Protein AF-A5N015-F1 (afdb_monomer_lite)

Organism: Clostridium kluyveri (strain ATCC 8527 / DSM 555 / NBRC 12016 / NCIMB 10680 / K1) (NCBI:txid431943)

InterPro domains:
  IPR048910 5-fold beta-flower protein [PF21785] (1-81)

Foldseek 3Di:
DKFWAFPVRHTQWGADPQQFTAGPVRDTQWGDDPQFTAGPVRHTQWGDDPQFIAGPVRHTQWGDDQQFIAGPVGHTGTGIDHDPSNSVSNCSRRRRVD

Secondary structure (DSSP, 8-state):
-EEEEETTS-EEEEE-TTSEEEETTS-EEEEEETTEEEETTS-EEEEEETTEEEETTS-EEEEEETTEEEETTS-EEEEESS-HHHHHHHHIIIII--

pLDDT: mean 91.03, std 5.57, range [53.19, 94.75]

Radius of gyration: 11.62 Å; chains: 1; bounding box: 29×27×28 Å

Structure (mmCIF, N/CA/C/O backbone):
data_AF-A5N015-F1
#
_entry.id   AF-A5N015-F1
#
loop_
_atom_site.group_PDB
_atom_site.id
_atom_site.type_symbol
_atom_site.label_atom_id
_atom_site.label_alt_id
_atom_site.label_comp_id
_atom_site.label_asym_id
_atom_site.label_entity_id
_atom_site.label_seq_id
_atom_site.pdbx_PDB_ins_code
_atom_site.Cartn_x
_atom_site.Cartn_y
_atom_site.Cartn_z
_atom_site.occupancy
_atom_site.B_iso_or_equiv
_atom_site.auth_seq_id
_atom_site.auth_comp_id
_atom_site.auth_asym_id
_atom_site.auth_atom_id
_atom_site.pdbx_PDB_model_num
ATOM 1 N N . MET A 1 1 ? -16.115 5.114 -0.075 1.00 84.62 1 MET A N 1
ATOM 2 C CA . MET A 1 1 ? -15.296 4.137 0.675 1.00 84.62 1 MET A CA 1
ATOM 3 C C . MET A 1 1 ? -15.251 2.882 -0.161 1.00 84.62 1 MET A C 1
ATOM 5 O O . MET A 1 1 ? -16.313 2.380 -0.506 1.00 84.62 1 MET A O 1
ATOM 9 N N . GLU A 1 2 ? -14.056 2.422 -0.498 1.00 91.44 2 GLU A N 1
ATOM 10 C CA . GLU A 1 2 ? -13.855 1.229 -1.321 1.00 91.44 2 GLU A CA 1
ATOM 11 C C . GLU A 1 2 ? -13.465 0.057 -0.421 1.00 91.44 2 GLU A C 1
ATOM 13 O O . GLU A 1 2 ? -12.698 0.237 0.523 1.00 91.44 2 GLU A O 1
ATOM 18 N N . ARG A 1 3 ? -14.007 -1.135 -0.676 1.00 94.75 3 ARG A N 1
ATOM 19 C CA . ARG A 1 3 ? -13.680 -2.349 0.086 1.00 94.75 3 ARG A CA 1
ATOM 20 C C . ARG A 1 3 ? -12.622 -3.152 -0.659 1.00 94.75 3 ARG A C 1
ATOM 22 O O . ARG A 1 3 ? -12.641 -3.197 -1.885 1.00 94.75 3 ARG A O 1
ATOM 29 N N . ILE A 1 4 ? -11.731 -3.775 0.100 1.00 94.38 4 ILE A N 1
ATOM 30 C CA . ILE A 1 4 ? -10.663 -4.628 -0.412 1.00 94.38 4 ILE A CA 1
ATOM 31 C C . ILE A 1 4 ? -10.936 -6.045 0.072 1.00 94.38 4 ILE A C 1
ATOM 33 O O . ILE A 1 4 ? -11.141 -6.268 1.273 1.00 94.38 4 ILE A O 1
ATOM 37 N N . TYR A 1 5 ? -10.911 -6.984 -0.861 1.00 94.62 5 TYR A N 1
ATOM 38 C CA . TYR A 1 5 ? -11.127 -8.398 -0.607 1.00 94.62 5 TYR A CA 1
ATOM 39 C C . TYR A 1 5 ? -9.884 -9.191 -0.988 1.00 94.62 5 TYR A C 1
ATOM 41 O O . TYR A 1 5 ? -9.170 -8.816 -1.919 1.00 94.62 5 TYR A O 1
ATOM 49 N N . ASP A 1 6 ? -9.624 -10.276 -0.270 1.00 93.56 6 ASP A N 1
ATOM 50 C CA . ASP A 1 6 ? -8.597 -11.243 -0.647 1.00 93.56 6 ASP A CA 1
ATOM 51 C C . ASP A 1 6 ? -9.087 -12.204 -1.744 1.00 93.56 6 ASP A C 1
ATOM 53 O O . ASP A 1 6 ? -10.153 -12.039 -2.348 1.00 93.56 6 ASP A O 1
ATOM 57 N N . SER A 1 7 ? -8.271 -13.211 -2.039 1.00 91.56 7 SER A N 1
ATOM 58 C CA . SER A 1 7 ? -8.560 -14.254 -3.017 1.00 91.56 7 SER A CA 1
ATOM 59 C C . SER A 1 7 ? -9.711 -15.187 -2.628 1.00 91.56 7 SER A C 1
ATOM 61 O O . SER A 1 7 ? -10.223 -15.865 -3.519 1.00 91.56 7 SER A O 1
ATOM 63 N N . ASN A 1 8 ? -10.133 -15.191 -1.359 1.00 92.56 8 ASN A N 1
ATOM 64 C CA . ASN A 1 8 ? -11.258 -15.957 -0.817 1.00 92.56 8 ASN A CA 1
ATOM 65 C C . ASN A 1 8 ? -12.508 -15.081 -0.611 1.00 92.56 8 ASN A C 1
ATOM 67 O O . ASN A 1 8 ? -13.375 -15.430 0.192 1.00 92.56 8 ASN A O 1
ATOM 71 N N . ASP A 1 9 ? -12.574 -13.913 -1.260 1.00 92.12 9 ASP A N 1
ATOM 72 C CA . ASP A 1 9 ? -13.677 -12.948 -1.144 1.00 92.12 9 ASP A CA 1
ATOM 73 C C . ASP A 1 9 ? -13.906 -12.438 0.295 1.00 92.12 9 ASP A C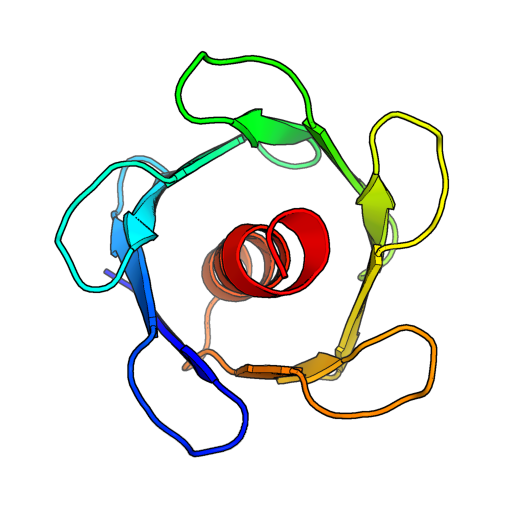 1
ATOM 75 O O . ASP A 1 9 ? -14.951 -11.876 0.635 1.00 92.12 9 ASP A O 1
ATOM 79 N N . THR A 1 10 ? -12.900 -12.572 1.164 1.00 93.44 10 THR A N 1
ATOM 80 C CA . THR A 1 10 ? -12.960 -12.082 2.539 1.00 93.44 10 THR A CA 1
ATOM 81 C C . THR A 1 10 ? -12.468 -10.645 2.596 1.00 93.44 10 THR A C 1
ATOM 83 O O . THR A 1 10 ? -11.404 -10.300 2.083 1.00 93.44 10 THR A O 1
ATOM 86 N N . ARG A 1 11 ? -13.238 -9.767 3.251 1.00 94.06 11 ARG A N 1
ATOM 87 C CA . ARG A 1 11 ? -12.857 -8.359 3.409 1.00 94.06 11 ARG A CA 1
ATOM 88 C C . ARG A 1 11 ? -11.631 -8.234 4.316 1.00 94.06 11 ARG A C 1
ATOM 90 O O . ARG A 1 11 ? -11.739 -8.378 5.536 1.00 94.06 11 ARG A O 1
ATOM 97 N N . VAL A 1 12 ? -10.499 -7.869 3.728 1.00 94.00 12 VAL A N 1
ATOM 98 C CA . VAL A 1 12 ? -9.219 -7.674 4.429 1.00 94.00 12 VAL A CA 1
ATOM 99 C C . VAL A 1 12 ? -8.947 -6.222 4.805 1.00 94.00 12 VAL A C 1
ATOM 101 O O . VAL A 1 12 ? -8.170 -5.963 5.722 1.00 94.00 12 VAL A O 1
ATOM 104 N N . GLY A 1 13 ? -9.609 -5.273 4.144 1.00 94.06 13 GLY A N 1
ATOM 105 C CA . GLY A 1 13 ? -9.385 -3.853 4.376 1.00 94.06 13 GLY A CA 1
ATOM 106 C C . GLY A 1 13 ? -10.330 -2.959 3.588 1.00 94.06 13 GLY A C 1
ATOM 107 O O . GLY A 1 13 ? -11.296 -3.418 2.967 1.00 94.06 13 GLY A O 1
ATOM 108 N N . TYR A 1 14 ? -10.070 -1.660 3.643 1.00 94.38 14 TYR A N 1
ATOM 109 C CA . TYR A 1 14 ? -10.820 -0.662 2.893 1.00 94.38 14 TYR A CA 1
ATOM 110 C C . TYR A 1 14 ? -10.027 0.633 2.703 1.00 94.38 14 TYR A C 1
ATOM 112 O O . TYR A 1 14 ? -9.156 0.980 3.499 1.00 94.38 14 TYR A O 1
ATOM 120 N N . LEU A 1 15 ? -10.399 1.386 1.673 1.00 94.69 15 LEU A N 1
ATOM 121 C CA . LEU A 1 15 ? -9.916 2.731 1.389 1.00 94.69 15 LEU A CA 1
ATOM 122 C C . LEU A 1 15 ? -10.994 3.763 1.747 1.00 94.69 15 LEU A C 1
ATOM 124 O O . LEU A 1 15 ? -12.152 3.668 1.309 1.00 94.69 15 LEU A O 1
ATOM 128 N N . LYS A 1 16 ? -10.619 4.773 2.534 1.00 94.00 16 LYS A N 1
ATOM 129 C CA . LYS A 1 16 ? -11.456 5.960 2.766 1.00 94.00 16 LYS A CA 1
ATOM 130 C C . LYS A 1 16 ? -11.190 7.046 1.720 1.00 94.00 16 LYS A C 1
ATOM 132 O O . LYS A 1 16 ? -10.204 7.007 1.004 1.00 94.00 16 LYS A O 1
ATOM 137 N N . HIS A 1 17 ? -12.106 8.012 1.641 1.00 86.25 17 HIS A N 1
ATOM 138 C CA . HIS A 1 17 ? -12.047 9.139 0.698 1.00 86.25 17 HIS A CA 1
ATOM 139 C C . HIS A 1 17 ? -10.785 10.006 0.847 1.00 86.25 17 HIS A C 1
ATOM 141 O O . HIS A 1 17 ? -10.355 10.609 -0.121 1.00 86.25 17 HIS A O 1
ATOM 147 N N . ASN A 1 18 ? -10.185 10.047 2.034 1.00 88.69 18 ASN A N 1
ATOM 148 C CA . ASN A 1 18 ? -8.957 10.785 2.326 1.00 88.69 18 ASN A CA 1
ATOM 149 C C . ASN A 1 18 ? -7.683 9.988 1.978 1.00 88.69 18 ASN A C 1
ATOM 151 O O . ASN A 1 18 ? -6.691 10.080 2.701 1.00 88.69 18 ASN A O 1
ATOM 155 N N . ASP A 1 19 ? -7.767 9.104 0.984 1.00 92.50 19 ASP A N 1
ATOM 156 C CA . ASP A 1 19 ? -6.681 8.244 0.502 1.00 92.50 19 ASP A CA 1
ATOM 157 C C . ASP A 1 19 ? -5.961 7.404 1.576 1.00 92.50 19 ASP A C 1
ATOM 159 O O . ASP A 1 19 ? -4.845 6.915 1.396 1.00 92.50 19 ASP A O 1
ATOM 163 N N . THR A 1 20 ? -6.626 7.195 2.716 1.00 94.38 20 THR A N 1
ATOM 164 C CA . THR A 1 20 ? -6.110 6.403 3.834 1.00 94.38 20 THR A CA 1
ATOM 165 C C . THR A 1 20 ? -6.596 4.964 3.728 1.00 94.38 20 THR A C 1
ATOM 167 O O . THR A 1 20 ? -7.803 4.700 3.629 1.00 94.38 20 THR A O 1
ATOM 170 N N . VAL A 1 21 ? -5.651 4.031 3.795 1.00 94.25 21 VAL A N 1
ATOM 171 C CA . VAL A 1 21 ? -5.884 2.589 3.724 1.00 94.25 21 VAL A CA 1
ATOM 172 C C . VAL A 1 21 ? -5.942 2.010 5.129 1.00 94.25 21 VAL A C 1
ATOM 174 O O . VAL A 1 21 ? -5.055 2.238 5.955 1.00 94.25 21 VAL A O 1
ATOM 177 N N . TYR A 1 22 ? -6.983 1.227 5.385 1.00 94.62 22 TYR A N 1
ATOM 178 C CA . TYR A 1 22 ? -7.211 0.563 6.659 1.00 94.62 22 TYR A CA 1
ATOM 179 C C . TYR A 1 22 ? -7.278 -0.950 6.492 1.00 94.62 22 TYR A C 1
ATOM 181 O O . TYR A 1 22 ? -7.781 -1.453 5.484 1.00 94.62 22 TYR A O 1
ATOM 189 N N . ASP A 1 23 ? -6.843 -1.669 7.523 1.00 93.56 23 ASP A N 1
ATOM 190 C CA . ASP A 1 23 ? -7.056 -3.108 7.633 1.00 93.56 23 ASP A CA 1
ATOM 191 C C . ASP A 1 23 ? -8.474 -3.450 8.133 1.00 93.56 23 ASP A C 1
ATOM 193 O O . ASP A 1 23 ? -9.291 -2.589 8.484 1.00 93.56 23 ASP A O 1
ATOM 197 N N . ARG A 1 24 ? -8.771 -4.751 8.196 1.00 91.44 24 ARG A N 1
ATOM 198 C CA . ARG A 1 24 ? -10.027 -5.299 8.733 1.00 91.44 24 ARG A CA 1
ATOM 199 C C . ARG A 1 24 ? -10.306 -4.931 10.196 1.00 91.44 24 ARG A C 1
ATOM 201 O O . ARG A 1 24 ? -11.446 -5.089 10.625 1.00 91.44 24 ARG A O 1
ATOM 208 N N . TYR A 1 25 ? -9.299 -4.479 10.942 1.00 92.31 25 TYR A N 1
ATOM 209 C CA . TYR A 1 25 ? -9.375 -4.077 12.348 1.00 92.31 25 TYR A CA 1
ATOM 210 C C . TYR A 1 25 ? -9.414 -2.550 12.522 1.00 92.31 25 TYR A C 1
ATOM 212 O O . TYR A 1 25 ? -9.247 -2.062 13.636 1.00 92.31 25 TYR A O 1
ATOM 220 N N . HIS A 1 26 ? -9.650 -1.791 11.444 1.00 91.69 26 HIS A N 1
ATOM 221 C CA . HIS A 1 26 ? -9.695 -0.325 11.449 1.00 91.69 26 HIS A CA 1
ATOM 222 C C . HIS A 1 26 ? -8.367 0.353 11.818 1.00 91.69 26 HIS A C 1
ATOM 224 O O . HIS A 1 26 ? -8.355 1.532 1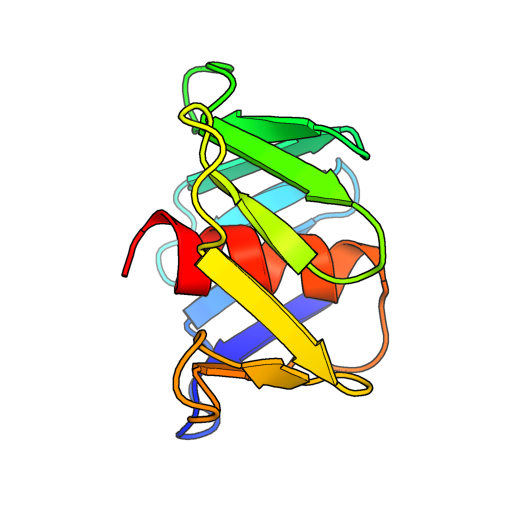2.180 1.00 91.69 26 HIS A O 1
ATOM 230 N N . ARG A 1 27 ? -7.239 -0.349 11.686 1.00 93.50 27 ARG A N 1
ATOM 231 C CA . ARG A 1 27 ? -5.903 0.230 11.857 1.00 93.50 27 ARG A CA 1
ATOM 232 C C . ARG A 1 27 ? -5.421 0.794 10.531 1.00 93.50 27 ARG A C 1
ATOM 234 O O . ARG A 1 27 ? -5.676 0.211 9.479 1.00 93.50 27 ARG A O 1
ATOM 241 N N . ILE A 1 28 ? -4.740 1.934 10.584 1.00 93.88 28 ILE A N 1
ATOM 242 C CA . ILE A 1 28 ? -4.130 2.545 9.402 1.00 93.88 28 ILE A CA 1
ATOM 243 C C . ILE A 1 28 ? -2.966 1.656 8.971 1.00 93.88 28 ILE A C 1
ATOM 245 O O . ILE A 1 28 ? -2.070 1.389 9.767 1.00 93.88 28 ILE A O 1
ATOM 249 N N . VAL A 1 29 ? -2.997 1.202 7.721 1.00 93.00 29 VAL A N 1
ATOM 250 C CA . VAL A 1 29 ? -1.897 0.443 7.104 1.00 93.00 29 VAL A CA 1
ATOM 251 C C . VAL A 1 29 ? -0.990 1.389 6.333 1.00 93.00 29 VAL A C 1
ATOM 253 O O . VAL A 1 29 ? 0.228 1.253 6.365 1.00 93.00 29 VAL A O 1
ATOM 256 N N . GLY A 1 30 ? -1.582 2.380 5.671 1.00 93.75 30 GLY A N 1
ATOM 257 C CA . GLY A 1 30 ? -0.829 3.313 4.858 1.00 93.75 30 GLY A CA 1
ATOM 258 C C . GLY A 1 30 ? -1.690 4.355 4.172 1.00 93.75 30 GLY A C 1
ATOM 259 O O . GLY A 1 30 ? -2.900 4.450 4.395 1.00 93.75 30 GLY A O 1
ATOM 260 N N . TYR A 1 31 ? -1.032 5.120 3.315 1.00 94.12 31 TYR A N 1
ATOM 261 C CA . TYR A 1 31 ? -1.611 6.226 2.571 1.00 94.12 31 TYR A CA 1
ATOM 262 C C . TYR A 1 31 ? -1.255 6.099 1.094 1.00 94.12 31 TYR A C 1
ATOM 264 O O . TYR A 1 31 ? -0.165 5.640 0.731 1.00 94.12 31 TYR A O 1
ATOM 272 N N . ILE A 1 32 ? -2.189 6.510 0.245 1.00 93.44 32 ILE A N 1
ATOM 273 C CA . ILE A 1 32 ? -2.014 6.553 -1.201 1.00 93.44 32 ILE A CA 1
ATOM 274 C C . ILE A 1 32 ? -1.829 8.006 -1.598 1.00 93.44 32 ILE A C 1
ATOM 276 O O . ILE A 1 32 ? -2.682 8.841 -1.337 1.00 93.44 32 ILE A O 1
ATOM 280 N N . ASP A 1 33 ? -0.724 8.296 -2.262 1.00 92.94 33 ASP A N 1
ATOM 281 C CA . ASP A 1 33 ? -0.484 9.595 -2.878 1.00 92.94 33 ASP A CA 1
ATOM 282 C C . ASP A 1 33 ? 0.164 9.312 -4.233 1.00 92.94 33 ASP A C 1
ATOM 284 O O . ASP A 1 33 ? 1.384 9.280 -4.410 1.00 92.94 33 ASP A O 1
ATOM 288 N N . ALA A 1 34 ? -0.707 8.897 -5.159 1.00 87.88 34 ALA A N 1
ATOM 289 C CA . ALA A 1 34 ? -0.323 8.278 -6.416 1.00 87.88 34 ALA A CA 1
ATOM 290 C C . ALA A 1 34 ? 0.590 9.211 -7.238 1.00 87.88 34 ALA A C 1
ATOM 292 O O . ALA A 1 34 ? 0.266 10.383 -7.420 1.00 87.88 34 ALA A O 1
ATOM 293 N N . PRO A 1 35 ? 1.699 8.696 -7.803 1.00 91.31 35 PRO A N 1
ATOM 294 C CA . PRO A 1 35 ? 2.036 7.279 -7.956 1.00 91.31 35 PRO A CA 1
ATOM 295 C C . PRO A 1 35 ? 2.756 6.647 -6.753 1.00 91.31 35 PRO A C 1
ATOM 297 O O . PRO A 1 35 ? 3.175 5.499 -6.851 1.00 91.31 35 PRO A O 1
ATOM 300 N N . VAL A 1 36 ? 2.941 7.348 -5.638 1.00 92.88 36 VAL A N 1
ATOM 301 C CA . VAL A 1 36 ? 3.708 6.878 -4.476 1.00 92.88 36 VAL A CA 1
ATOM 302 C C . VAL A 1 36 ? 2.795 6.240 -3.420 1.00 92.88 36 VAL A C 1
ATOM 304 O O . VAL A 1 36 ? 1.628 6.590 -3.253 1.00 92.88 36 VAL A O 1
ATOM 307 N N . LEU A 1 37 ? 3.336 5.252 -2.711 1.00 93.25 37 LEU A N 1
ATOM 308 C CA . LEU A 1 37 ? 2.665 4.526 -1.641 1.00 93.25 37 LEU A CA 1
ATOM 309 C C . LEU A 1 37 ? 3.443 4.678 -0.335 1.00 93.25 37 LEU A C 1
ATOM 311 O O . LEU A 1 37 ? 4.669 4.493 -0.305 1.00 93.25 37 LEU A O 1
ATOM 315 N N . TYR A 1 38 ? 2.721 4.968 0.744 1.00 94.12 38 TYR A N 1
ATOM 316 C CA . TYR A 1 38 ? 3.290 5.243 2.058 1.00 94.12 38 TYR A CA 1
ATOM 317 C C . TYR A 1 38 ? 2.758 4.275 3.116 1.00 94.12 38 TYR A C 1
ATOM 319 O O . TYR A 1 38 ? 1.588 3.908 3.096 1.00 94.12 38 TYR A O 1
ATOM 327 N N . ASP A 1 39 ? 3.614 3.895 4.061 1.00 92.81 39 ASP A N 1
ATOM 328 C CA . ASP A 1 39 ? 3.237 3.184 5.291 1.00 92.81 39 ASP A CA 1
ATOM 329 C C . ASP A 1 39 ? 2.486 4.117 6.261 1.00 92.81 39 ASP A C 1
ATOM 331 O O . ASP A 1 39 ? 2.487 5.340 6.091 1.00 92.81 39 ASP A O 1
ATOM 335 N N . ALA A 1 40 ? 1.885 3.561 7.315 1.00 90.94 40 ALA A N 1
ATOM 336 C CA . ALA A 1 40 ? 1.254 4.300 8.411 1.00 90.94 40 ALA A CA 1
ATOM 337 C C . ALA A 1 40 ? 2.146 5.396 9.037 1.00 90.94 40 ALA A C 1
ATOM 339 O O . ALA A 1 40 ? 1.634 6.375 9.572 1.00 90.94 40 ALA A O 1
ATOM 340 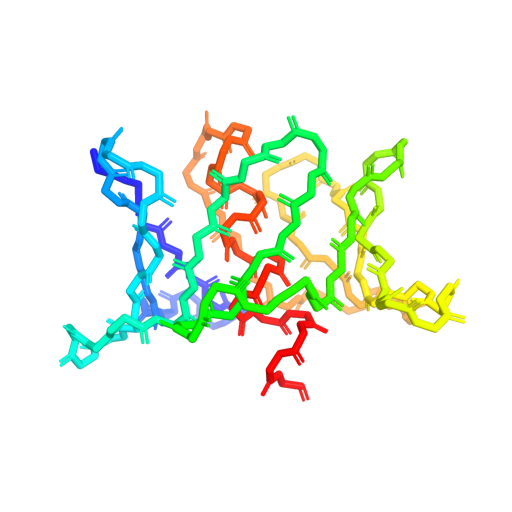N N . ASN A 1 41 ? 3.474 5.269 8.941 1.00 92.38 41 ASN A N 1
ATOM 341 C CA . ASN A 1 41 ? 4.437 6.281 9.391 1.00 92.38 41 ASN A CA 1
ATOM 342 C C . ASN A 1 41 ? 4.799 7.337 8.324 1.00 92.38 41 ASN A C 1
ATOM 344 O O . ASN A 1 41 ? 5.827 8.000 8.462 1.00 92.38 41 ASN A O 1
ATOM 348 N N . TYR A 1 42 ? 4.038 7.457 7.227 1.00 91.00 42 TYR A N 1
ATOM 349 C CA . TYR A 1 42 ? 4.350 8.328 6.078 1.00 91.00 42 TYR A CA 1
ATOM 350 C C . TYR A 1 42 ? 5.721 8.059 5.434 1.00 91.00 42 TYR A C 1
ATOM 352 O O . TYR A 1 42 ? 6.322 8.919 4.789 1.00 91.00 42 TYR A O 1
ATOM 360 N N . ARG A 1 43 ? 6.239 6.836 5.572 1.00 92.50 43 ARG A N 1
ATOM 361 C CA . ARG A 1 43 ? 7.466 6.412 4.890 1.00 92.50 43 ARG A CA 1
ATOM 362 C C . ARG A 1 43 ? 7.115 5.816 3.542 1.00 92.50 43 ARG A C 1
ATOM 364 O O . ARG A 1 43 ? 6.247 4.952 3.463 1.00 92.50 43 ARG A O 1
ATOM 371 N N . ARG A 1 44 ? 7.818 6.237 2.492 1.00 92.94 44 ARG A N 1
ATOM 372 C CA . ARG A 1 44 ? 7.655 5.668 1.152 1.00 92.94 44 ARG A CA 1
ATOM 373 C C . ARG A 1 44 ? 8.048 4.191 1.156 1.00 92.94 44 ARG A C 1
ATOM 375 O O . ARG A 1 44 ? 9.216 3.868 1.358 1.00 92.94 44 ARG A O 1
ATOM 382 N N . ILE A 1 45 ? 7.091 3.317 0.863 1.00 92.44 45 ILE A N 1
ATOM 383 C CA . ILE A 1 45 ? 7.293 1.859 0.798 1.00 92.44 45 ILE A CA 1
ATOM 384 C C . ILE A 1 45 ? 7.253 1.313 -0.624 1.00 92.44 45 ILE A C 1
ATOM 386 O O . ILE A 1 45 ? 7.806 0.243 -0.889 1.00 92.44 45 ILE A O 1
ATOM 390 N N . GLY A 1 46 ? 6.650 2.055 -1.549 1.00 92.31 46 GLY A N 1
ATOM 391 C CA . GLY A 1 46 ? 6.510 1.631 -2.929 1.00 92.31 46 GLY A CA 1
ATOM 392 C C . GLY A 1 46 ? 5.988 2.729 -3.837 1.00 92.31 46 GLY A C 1
ATOM 393 O O . GLY A 1 46 ? 5.768 3.865 -3.417 1.00 92.31 46 GLY A O 1
ATOM 394 N N . TYR A 1 47 ? 5.819 2.378 -5.101 1.00 93.56 47 TYR A N 1
ATOM 395 C CA . TYR A 1 47 ? 5.235 3.237 -6.117 1.00 93.56 47 TYR A CA 1
ATOM 396 C C . TYR A 1 47 ? 4.547 2.394 -7.187 1.00 93.56 47 TYR A C 1
ATOM 398 O O . TYR A 1 47 ? 4.914 1.243 -7.418 1.00 93.56 47 TYR A O 1
ATOM 406 N N . VAL A 1 48 ? 3.561 2.970 -7.860 1.00 93.25 48 VAL A N 1
ATOM 407 C CA . VAL A 1 48 ? 2.915 2.381 -9.026 1.00 93.25 48 VAL A CA 1
ATOM 408 C C . VAL A 1 48 ? 3.543 2.891 -10.303 1.00 93.25 48 VAL A C 1
ATOM 410 O O . VAL A 1 48 ? 3.769 4.086 -10.483 1.00 93.25 48 VAL A O 1
ATOM 413 N N . LYS A 1 49 ? 3.766 1.967 -11.232 1.00 93.25 49 LYS A N 1
ATOM 414 C CA . LYS A 1 49 ? 4.159 2.280 -12.598 1.00 93.25 49 LYS A CA 1
ATOM 415 C C . LYS A 1 49 ? 3.549 1.257 -13.549 1.00 93.25 49 LYS A C 1
ATOM 417 O O . LYS A 1 49 ? 3.720 0.059 -13.363 1.00 93.25 49 LYS A O 1
ATOM 422 N N . ASN A 1 50 ? 2.846 1.745 -14.572 1.00 90.31 50 ASN A N 1
ATOM 423 C CA . ASN A 1 50 ? 2.250 0.927 -15.634 1.00 90.31 50 ASN A CA 1
ATOM 424 C C . ASN A 1 50 ? 1.364 -0.237 -15.127 1.00 90.31 50 ASN A C 1
ATOM 426 O O . ASN A 1 50 ? 1.473 -1.356 -15.613 1.00 90.31 50 ASN A O 1
ATOM 430 N N . GLY A 1 51 ? 0.534 0.011 -14.106 1.00 89.62 51 GLY A N 1
ATOM 431 C CA . GLY A 1 51 ? -0.342 -1.017 -13.520 1.00 89.62 51 GLY A CA 1
ATOM 432 C C . GLY A 1 51 ? 0.358 -2.028 -12.600 1.00 89.62 51 GLY A C 1
ATOM 433 O O . GLY A 1 51 ? -0.283 -2.963 -12.133 1.00 89.62 51 GLY A O 1
ATOM 434 N N . THR A 1 52 ? 1.643 -1.828 -12.307 1.00 92.69 52 THR A N 1
ATOM 435 C CA . THR A 1 52 ? 2.433 -2.665 -11.397 1.00 92.69 52 THR A CA 1
ATOM 436 C C . THR A 1 52 ? 2.865 -1.855 -10.184 1.00 92.69 52 THR A C 1
ATOM 438 O O . THR A 1 52 ? 3.334 -0.722 -10.318 1.00 92.69 52 THR A O 1
ATOM 441 N N . ILE A 1 53 ? 2.734 -2.436 -8.992 1.00 93.50 53 ILE A N 1
ATOM 442 C CA . ILE A 1 53 ? 3.325 -1.896 -7.769 1.00 93.50 53 ILE A CA 1
ATOM 443 C C . ILE A 1 53 ? 4.760 -2.381 -7.664 1.00 93.50 53 ILE A C 1
ATOM 445 O O . ILE A 1 53 ? 5.036 -3.578 -7.702 1.00 93.50 53 ILE A O 1
ATOM 449 N N . TYR A 1 54 ? 5.660 -1.440 -7.441 1.00 93.06 54 TYR A N 1
ATOM 450 C CA . TYR A 1 54 ? 7.054 -1.670 -7.126 1.00 93.06 54 TYR A CA 1
ATOM 451 C C . TYR A 1 54 ? 7.309 -1.314 -5.667 1.00 93.06 54 TYR A C 1
ATOM 453 O O . TYR A 1 54 ? 6.799 -0.319 -5.150 1.00 93.06 54 TYR A O 1
ATOM 461 N N . LYS A 1 55 ? 8.128 -2.120 -4.999 1.00 91.50 55 LYS A N 1
ATOM 462 C CA . LYS A 1 55 ? 8.658 -1.818 -3.668 1.00 91.50 55 LYS A CA 1
ATOM 463 C C . LYS A 1 55 ? 9.671 -0.672 -3.768 1.00 91.50 55 LYS A C 1
ATOM 465 O O . LYS A 1 55 ? 10.195 -0.375 -4.842 1.00 91.50 55 LYS A O 1
ATOM 470 N N . HIS A 1 56 ? 10.006 -0.050 -2.640 1.00 87.19 56 HIS A N 1
ATOM 471 C CA . HIS A 1 56 ? 11.005 1.028 -2.585 1.00 87.19 56 HIS A CA 1
ATOM 472 C C . HIS A 1 56 ? 12.381 0.623 -3.155 1.00 87.19 56 HIS A C 1
ATOM 474 O O . HIS A 1 56 ? 13.119 1.484 -3.623 1.00 87.19 56 HIS A O 1
ATOM 480 N N . ASN A 1 57 ? 12.711 -0.675 -3.140 1.00 87.00 57 ASN A N 1
ATOM 481 C CA . ASN A 1 57 ? 13.940 -1.240 -3.704 1.00 87.00 57 ASN A CA 1
ATOM 482 C C . ASN A 1 57 ? 13.868 -1.496 -5.227 1.00 87.00 57 ASN A C 1
ATOM 484 O O . ASN A 1 57 ? 14.815 -2.023 -5.800 1.00 87.00 57 ASN A O 1
ATOM 488 N N . GLY A 1 58 ? 12.751 -1.158 -5.881 1.00 87.69 58 GLY A N 1
ATOM 489 C CA . GLY A 1 58 ? 12.537 -1.356 -7.316 1.00 87.69 58 GLY A CA 1
ATOM 490 C C . GLY A 1 58 ? 12.085 -2.763 -7.714 1.00 87.69 58 GLY A C 1
ATOM 491 O O . GLY A 1 58 ? 11.850 -2.999 -8.896 1.00 87.69 58 GLY A O 1
ATOM 492 N N . HIS A 1 59 ? 11.921 -3.691 -6.768 1.00 90.31 59 HIS A N 1
ATOM 493 C CA . HIS A 1 59 ? 11.393 -5.018 -7.070 1.00 90.31 59 HIS A CA 1
ATOM 494 C C . HIS A 1 59 ? 9.868 -4.961 -7.249 1.00 90.31 59 HIS A C 1
ATOM 496 O O . HIS A 1 59 ? 9.189 -4.339 -6.423 1.00 90.31 59 HIS A O 1
ATOM 502 N N . PRO A 1 60 ? 9.301 -5.590 -8.291 1.00 92.38 60 PRO A N 1
ATOM 503 C CA . PRO A 1 60 ? 7.860 -5.598 -8.485 1.00 92.38 60 PRO A CA 1
ATOM 504 C C . PRO A 1 60 ? 7.190 -6.483 -7.420 1.00 92.38 60 PRO A C 1
ATOM 506 O O . PRO A 1 60 ? 7.653 -7.578 -7.112 1.00 92.38 60 PRO A O 1
ATOM 509 N N . ALA A 1 61 ? 6.121 -5.976 -6.814 1.00 90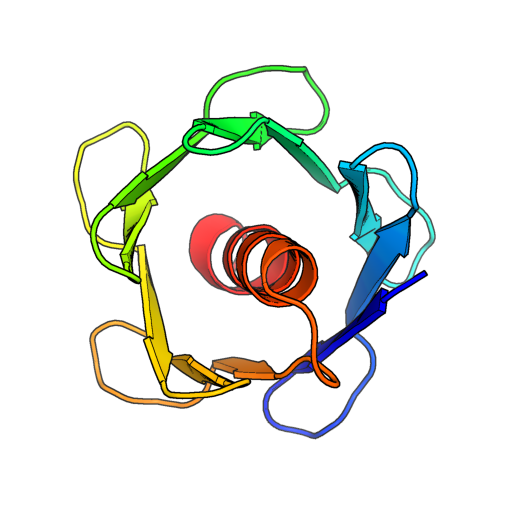.94 61 ALA A N 1
ATOM 510 C CA . ALA A 1 61 ? 5.385 -6.632 -5.736 1.00 90.94 61 ALA A CA 1
ATOM 511 C C . ALA A 1 61 ? 4.148 -7.366 -6.263 1.00 90.94 61 ALA A C 1
ATOM 513 O O . ALA A 1 61 ? 3.984 -8.564 -6.056 1.00 90.94 61 ALA A O 1
ATOM 514 N N . CYS A 1 62 ? 3.289 -6.636 -6.969 1.00 92.88 62 CYS A N 1
ATOM 515 C CA . CYS A 1 62 ? 2.052 -7.143 -7.548 1.00 92.88 62 CYS A CA 1
ATOM 516 C C . CYS A 1 62 ? 1.682 -6.324 -8.789 1.00 92.88 62 CYS A C 1
ATOM 518 O O . CYS A 1 62 ? 2.170 -5.205 -8.967 1.00 92.88 62 CYS A O 1
ATOM 520 N N . TYR A 1 63 ? 0.842 -6.884 -9.650 1.00 94.19 63 TYR A N 1
ATOM 521 C CA . TYR A 1 63 ? 0.312 -6.199 -10.825 1.00 94.19 63 TYR A CA 1
ATOM 522 C C . TYR A 1 63 ? -1.213 -6.263 -10.850 1.00 94.19 63 TYR A C 1
ATOM 524 O O . TYR A 1 63 ? -1.832 -7.126 -10.220 1.00 94.19 63 TYR A O 1
ATOM 532 N N . PHE A 1 64 ? -1.823 -5.328 -11.570 1.00 93.44 64 PHE A N 1
ATOM 533 C CA . PHE A 1 64 ? -3.271 -5.241 -11.706 1.00 93.44 64 PHE A CA 1
ATOM 534 C C . PHE A 1 64 ? -3.739 -5.872 -13.014 1.00 93.44 64 PHE A C 1
ATOM 536 O O . PHE A 1 64 ? -3.158 -5.639 -14.073 1.00 93.44 64 PHE A O 1
ATOM 543 N N . ASN A 1 65 ? -4.819 -6.647 -12.937 1.00 92.38 65 ASN A N 1
ATOM 544 C CA . ASN A 1 65 ? -5.512 -7.199 -14.096 1.00 92.38 65 ASN A CA 1
ATOM 545 C C . ASN A 1 65 ? -7.022 -6.956 -13.951 1.00 92.38 65 ASN A C 1
ATOM 547 O O . ASN A 1 65 ? -7.716 -7.634 -13.187 1.00 92.38 65 ASN A O 1
ATOM 551 N N . GLY A 1 66 ? -7.529 -5.929 -14.638 1.00 92.12 66 GLY A N 1
ATOM 552 C CA . GLY A 1 66 ? -8.872 -5.404 -14.384 1.00 92.12 66 GLY A CA 1
ATOM 553 C C . GLY A 1 66 ? -8.989 -4.888 -12.946 1.00 92.12 66 GLY A C 1
ATOM 554 O O . GLY A 1 66 ? -8.155 -4.104 -12.505 1.00 92.12 66 GLY A O 1
ATOM 555 N N . TRP A 1 67 ? -9.994 -5.359 -12.204 1.00 93.19 67 TRP A N 1
ATOM 556 C CA . TRP A 1 67 ? -10.203 -5.021 -10.786 1.00 93.19 67 TRP A CA 1
ATOM 557 C C . TRP A 1 67 ? -9.541 -6.000 -9.800 1.00 93.19 67 TRP A C 1
ATOM 559 O O . TRP A 1 67 ? -9.822 -5.965 -8.601 1.00 93.19 67 TRP A O 1
ATOM 569 N N . HIS A 1 68 ? -8.648 -6.861 -10.296 1.00 92.94 68 HIS A N 1
ATOM 570 C CA . HIS A 1 68 ? -7.936 -7.862 -9.505 1.00 92.94 68 HIS A CA 1
ATOM 571 C C . HIS A 1 68 ? -6.464 -7.494 -9.314 1.00 92.94 68 HIS A C 1
ATOM 573 O O . HIS A 1 68 ? -5.823 -6.925 -10.200 1.00 92.94 68 HIS A O 1
ATOM 579 N N . VAL A 1 69 ? -5.919 -7.882 -8.164 1.00 93.88 69 VAL A N 1
ATOM 580 C CA . VAL A 1 69 ? -4.497 -7.780 -7.828 1.00 93.88 69 VAL A CA 1
ATOM 581 C C . VAL A 1 69 ? -3.884 -9.174 -7.884 1.00 93.88 69 VAL A C 1
ATOM 583 O O . VAL A 1 69 ? -4.413 -10.109 -7.278 1.00 93.88 69 VAL A O 1
ATOM 586 N N . HIS A 1 70 ? -2.766 -9.310 -8.590 1.00 93.56 70 HIS A N 1
ATOM 587 C CA . HIS A 1 70 ? -2.036 -10.563 -8.761 1.00 93.56 70 HIS A CA 1
ATOM 588 C C . HIS A 1 70 ? -0.595 -10.441 -8.262 1.00 93.56 70 HIS A C 1
ATOM 590 O O . HIS A 1 70 ? 0.026 -9.385 -8.393 1.00 93.56 70 HIS A O 1
ATOM 596 N N . ASP A 1 71 ? -0.053 -11.525 -7.711 1.00 92.56 71 ASP A N 1
ATOM 597 C CA . ASP A 1 71 ? 1.377 -11.636 -7.425 1.00 92.56 71 ASP A CA 1
ATOM 598 C C . ASP A 1 71 ? 2.189 -11.749 -8.728 1.00 92.56 71 ASP A C 1
ATOM 600 O O . ASP A 1 71 ? 1.646 -11.977 -9.807 1.00 92.56 71 ASP A O 1
ATOM 604 N N . MET A 1 72 ? 3.516 -11.638 -8.649 1.00 89.81 72 MET A N 1
ATOM 605 C CA . MET A 1 72 ? 4.392 -11.788 -9.826 1.00 89.81 72 MET A CA 1
ATOM 606 C C . MET A 1 72 ? 4.413 -13.207 -10.426 1.00 89.81 72 MET A C 1
ATOM 608 O O . MET A 1 72 ? 4.998 -13.411 -11.487 1.00 89.81 72 MET A O 1
ATOM 612 N N . ARG A 1 73 ? 3.796 -14.193 -9.763 1.00 90.12 73 ARG A N 1
ATOM 613 C CA . ARG A 1 73 ? 3.653 -15.579 -10.240 1.00 90.12 73 ARG A CA 1
ATOM 614 C C . ARG A 1 73 ? 2.315 -15.796 -10.962 1.00 90.12 73 ARG A C 1
ATOM 616 O O . ARG A 1 73 ? 2.112 -16.862 -11.534 1.00 90.12 73 ARG A O 1
ATOM 623 N N . GLY A 1 74 ? 1.430 -14.796 -10.957 1.00 90.12 74 GLY A N 1
ATOM 624 C CA . GLY A 1 74 ? 0.109 -14.809 -11.576 1.00 90.12 74 GLY A CA 1
ATOM 625 C C . GLY A 1 74 ? -1.038 -15.219 -10.648 1.00 90.12 74 GLY A C 1
ATOM 626 O O . GLY A 1 74 ? -2.201 -15.169 -11.062 1.00 90.12 74 GLY A O 1
ATOM 627 N N . HIS A 1 75 ? -0.773 -15.580 -9.391 1.00 91.50 75 HIS A N 1
ATOM 628 C CA . HIS A 1 75 ? -1.834 -15.920 -8.449 1.00 91.50 75 HIS A CA 1
ATOM 629 C C . HIS A 1 75 ? -2.603 -14.671 -8.027 1.00 91.50 75 HIS A C 1
ATOM 631 O O . HIS A 1 75 ? -2.022 -13.634 -7.703 1.00 91.50 75 HIS A O 1
ATOM 637 N N . ARG A 1 76 ? -3.933 -14.781 -8.003 1.00 92.75 76 ARG A N 1
ATOM 638 C CA . ARG A 1 76 ? -4.808 -13.719 -7.505 1.00 92.75 76 ARG A CA 1
ATOM 639 C C . ARG A 1 76 ? -4.577 -13.541 -6.006 1.00 92.75 76 ARG A C 1
ATOM 641 O O . ARG A 1 76 ? -4.817 -14.470 -5.241 1.00 92.75 76 ARG A O 1
ATOM 648 N N . LEU A 1 77 ? -4.172 -12.342 -5.602 1.00 92.62 77 LEU A N 1
ATOM 649 C CA . LEU A 1 77 ? -4.062 -11.934 -4.200 1.00 92.62 77 LEU A CA 1
ATOM 650 C C . LEU A 1 77 ? -5.402 -11.428 -3.667 1.00 92.62 77 LEU A C 1
ATOM 652 O O . LEU A 1 77 ? -5.753 -11.682 -2.519 1.00 92.62 77 LEU A O 1
ATOM 656 N N . GLY A 1 78 ? -6.162 -10.730 -4.511 1.00 93.75 78 GLY A N 1
ATOM 657 C CA . GLY 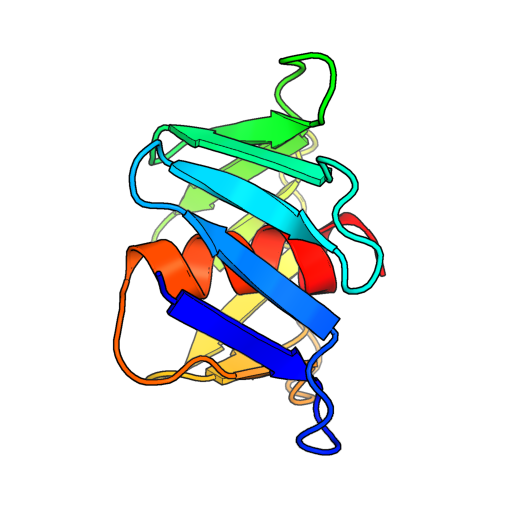A 1 78 ? -7.444 -10.165 -4.123 1.00 93.75 78 GLY A CA 1
ATOM 658 C C . GLY A 1 78 ? -8.060 -9.280 -5.189 1.00 93.75 78 GLY A C 1
ATOM 659 O O . GLY A 1 78 ? -7.626 -9.277 -6.344 1.00 93.75 78 GLY A O 1
ATOM 660 N N . HIS A 1 79 ? -9.097 -8.547 -4.805 1.00 93.94 79 HIS A N 1
ATOM 661 C CA . HIS A 1 79 ? -9.845 -7.689 -5.712 1.00 93.94 79 HIS A CA 1
ATOM 662 C C . HIS A 1 79 ? -10.507 -6.513 -4.989 1.00 93.94 79 HIS A C 1
ATOM 664 O O . HIS A 1 79 ? -10.619 -6.476 -3.759 1.00 93.94 79 HIS A O 1
ATOM 670 N N . VAL A 1 80 ? -10.939 -5.539 -5.784 1.00 94.31 80 VAL A N 1
ATOM 671 C CA . VAL A 1 80 ? -11.740 -4.383 -5.357 1.00 94.31 80 VAL A CA 1
ATOM 672 C C . VAL A 1 80 ? -13.017 -4.320 -6.185 1.00 94.31 80 VAL A C 1
ATOM 674 O O . VAL A 1 80 ? -13.151 -5.053 -7.162 1.00 94.31 80 VAL A O 1
ATOM 677 N N . ASN A 1 81 ? -13.957 -3.447 -5.821 1.00 88.38 81 ASN A N 1
ATOM 678 C CA . ASN A 1 81 ? -15.203 -3.350 -6.573 1.00 88.38 81 ASN A CA 1
ATOM 679 C C . ASN A 1 81 ? -14.958 -2.739 -7.954 1.00 88.38 81 ASN A C 1
ATOM 681 O O . ASN A 1 81 ? -15.204 -3.400 -8.960 1.00 88.38 81 ASN A O 1
ATOM 685 N N . SER A 1 82 ? -14.543 -1.469 -8.026 1.00 85.56 82 SER A N 1
ATOM 686 C CA . SER A 1 82 ? -14.464 -0.742 -9.309 1.00 85.56 82 SER A CA 1
ATOM 687 C C . SER A 1 82 ? -13.678 0.578 -9.241 1.00 85.56 82 SER A C 1
ATOM 689 O O . SER A 1 82 ? -14.009 1.529 -9.949 1.00 85.56 82 SER A O 1
ATOM 691 N N . SER A 1 83 ? -12.676 0.702 -8.364 1.00 90.06 83 SER A N 1
ATOM 692 C CA . SER A 1 83 ? -11.912 1.951 -8.215 1.00 90.06 83 SER A CA 1
ATOM 693 C C . SER A 1 83 ? -10.415 1.774 -8.446 1.00 90.06 83 SER A C 1
ATOM 695 O O . SER A 1 83 ? -9.788 0.878 -7.882 1.00 90.06 83 SER A O 1
ATOM 697 N N . TRP A 1 84 ? -9.820 2.688 -9.225 1.00 87.81 84 TRP A N 1
ATOM 698 C CA . TRP A 1 84 ? -8.369 2.753 -9.434 1.00 87.81 84 TRP A CA 1
ATOM 699 C C . TRP A 1 84 ? -7.613 2.954 -8.118 1.00 87.81 84 TRP A C 1
ATOM 701 O O . TRP A 1 84 ? -6.681 2.216 -7.820 1.00 87.81 84 TRP A O 1
ATOM 711 N N . LEU A 1 85 ? -8.055 3.896 -7.278 1.00 90.81 85 LEU A N 1
ATOM 712 C CA . LEU A 1 85 ? -7.466 4.087 -5.949 1.00 90.81 85 LEU A CA 1
ATOM 713 C C . LEU A 1 85 ? -7.676 2.845 -5.072 1.00 90.81 85 LEU A C 1
ATOM 715 O O . LEU A 1 85 ? -6.809 2.484 -4.281 1.00 90.81 85 LEU A O 1
ATOM 719 N N . GLY A 1 86 ? -8.798 2.146 -5.266 1.00 91.75 86 GLY A N 1
ATOM 720 C CA . GLY A 1 86 ? -9.056 0.837 -4.673 1.00 91.75 86 GLY A CA 1
ATOM 721 C C . GLY A 1 86 ? -7.979 -0.189 -5.005 1.00 91.75 86 GLY A C 1
ATOM 722 O O . GLY A 1 86 ? -7.475 -0.843 -4.099 1.00 91.75 86 GLY A O 1
ATOM 723 N N . LEU A 1 87 ? -7.590 -0.300 -6.279 1.00 92.94 87 LEU A N 1
ATOM 724 C CA . LEU A 1 87 ? -6.511 -1.192 -6.720 1.00 92.94 87 LEU A CA 1
ATOM 725 C C . LEU A 1 87 ? -5.178 -0.847 -6.056 1.00 92.94 87 LEU A C 1
ATOM 727 O O . LEU A 1 87 ? -4.483 -1.743 -5.580 1.00 92.94 87 LEU A O 1
ATOM 731 N N . LEU A 1 88 ? -4.847 0.444 -5.965 1.00 92.38 88 LEU A N 1
ATOM 732 C CA . LEU A 1 88 ? -3.647 0.903 -5.258 1.00 92.38 88 LEU A CA 1
ATOM 733 C C . LEU A 1 88 ? -3.687 0.507 -3.780 1.00 92.38 88 LEU A C 1
ATOM 735 O O . LEU A 1 88 ? -2.702 -0.006 -3.253 1.00 92.38 88 LEU A O 1
ATOM 739 N N . ALA A 1 89 ? -4.838 0.688 -3.130 1.00 92.75 89 ALA A N 1
ATOM 740 C CA . ALA A 1 89 ? -5.050 0.296 -1.742 1.00 92.75 89 ALA A CA 1
ATOM 741 C C . ALA A 1 89 ? -4.918 -1.215 -1.551 1.00 92.75 89 ALA A C 1
ATOM 743 O O . ALA A 1 89 ? -4.274 -1.671 -0.609 1.00 92.75 89 ALA A O 1
ATOM 744 N N . ALA A 1 90 ? -5.507 -1.990 -2.460 1.00 92.62 90 ALA A N 1
ATOM 745 C CA . ALA A 1 90 ? -5.448 -3.439 -2.439 1.00 92.62 90 ALA A CA 1
ATOM 746 C C . ALA A 1 90 ? -4.019 -3.934 -2.627 1.00 92.62 90 ALA A C 1
ATOM 748 O O . ALA A 1 90 ? -3.569 -4.776 -1.862 1.00 92.62 90 ALA A O 1
ATOM 749 N N . GLY A 1 91 ? -3.275 -3.384 -3.582 1.00 91.50 91 GLY A N 1
ATOM 750 C CA . GLY A 1 91 ? -1.888 -3.773 -3.785 1.00 91.50 91 GLY A CA 1
ATOM 751 C C . GLY A 1 91 ? -0.944 -3.283 -2.678 1.00 91.50 91 GLY A C 1
ATOM 752 O O . GLY A 1 91 ? 0.022 -3.977 -2.368 1.00 91.50 91 GLY A O 1
ATOM 753 N N . LEU A 1 92 ? -1.242 -2.160 -2.012 1.00 90.62 92 LEU A N 1
ATOM 754 C CA . LEU A 1 92 ? -0.571 -1.787 -0.764 1.00 90.62 92 LEU A CA 1
ATOM 755 C C . LEU A 1 92 ? -0.820 -2.859 0.302 1.00 90.62 92 LEU A C 1
ATOM 757 O O . LEU A 1 92 ? 0.130 -3.438 0.810 1.00 90.62 92 LEU A O 1
ATOM 761 N N . LEU A 1 93 ? -2.082 -3.181 0.584 1.00 90.38 93 LEU A N 1
ATOM 762 C CA . LEU A 1 93 ? -2.469 -4.091 1.664 1.00 90.38 93 LEU A CA 1
ATOM 763 C C . LEU A 1 93 ? -2.049 -5.555 1.423 1.00 90.38 93 LEU A C 1
ATOM 765 O O . LEU A 1 93 ? -1.648 -6.238 2.359 1.00 90.38 93 LEU A O 1
ATOM 769 N N . LEU A 1 94 ? -2.148 -6.029 0.179 1.00 86.31 94 LEU A N 1
ATOM 770 C CA . LEU A 1 94 ? -1.955 -7.432 -0.205 1.00 86.31 94 LEU A CA 1
ATOM 771 C C . LEU A 1 94 ? -0.600 -7.715 -0.860 1.00 86.31 94 LEU A C 1
ATOM 773 O O . LEU A 1 94 ? -0.158 -8.854 -0.852 1.00 86.31 94 LEU A O 1
ATOM 777 N N . GLY A 1 95 ? 0.034 -6.718 -1.482 1.00 75.88 95 GLY A N 1
ATOM 778 C CA . GLY A 1 95 ? 1.287 -6.905 -2.223 1.00 75.88 95 GLY A CA 1
ATOM 779 C C . GLY A 1 95 ? 2.533 -6.404 -1.493 1.00 75.88 95 GLY A C 1
ATOM 780 O O . GLY A 1 95 ? 3.638 -6.869 -1.775 1.00 75.88 95 GLY A O 1
ATOM 781 N N . LEU A 1 96 ? 2.391 -5.432 -0.584 1.00 75.38 96 LEU A N 1
ATOM 782 C CA . LEU A 1 96 ? 3.526 -4.884 0.171 1.00 75.38 96 LEU A CA 1
ATOM 783 C C . LEU A 1 96 ? 3.637 -5.439 1.597 1.00 75.38 96 LEU A C 1
ATOM 785 O O . LEU A 1 96 ? 4.755 -5.480 2.109 1.00 75.38 96 LEU A O 1
ATOM 789 N N . TYR A 1 97 ? 2.530 -5.877 2.208 1.00 66.94 97 TYR A N 1
ATOM 790 C CA . TYR A 1 97 ? 2.497 -6.368 3.598 1.00 66.94 97 TYR A CA 1
ATOM 791 C C . TYR A 1 97 ? 2.215 -7.871 3.756 1.00 66.94 97 TYR A C 1
ATOM 793 O O . TYR A 1 97 ? 2.256 -8.357 4.886 1.00 66.94 97 TYR A O 1
ATOM 801 N N . TYR A 1 98 ? 1.953 -8.593 2.665 1.00 53.19 98 TYR A N 1
ATOM 802 C CA . TYR A 1 98 ? 1.813 -10.055 2.620 1.00 53.19 98 TYR A CA 1
ATOM 803 C C . TYR A 1 98 ? 2.928 -10.659 1.760 1.00 53.19 98 TYR A C 1
ATOM 805 O O . TYR A 1 98 ? 3.377 -11.775 2.101 1.00 53.19 98 TYR A O 1
#

Sequence (98 aa):
MERIYDSNDTRVG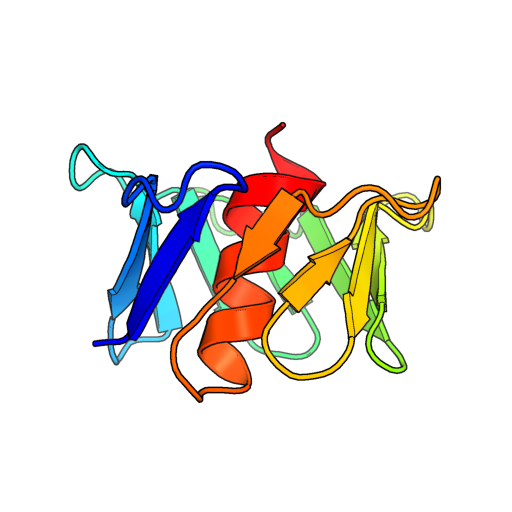YLKHNDTVYDRYHRIVGYIDAPVLYDANYRRIGYVKNGTIYKHNGHPACYFNGWHVHDMRGHRLGHVNSSWLGLLAAGLLLGLYY